Protein AF-A0A0R2B8D6-F1 (afdb_monomer_lite)

Organism: NCBI:txid1423733

Secondary structure (DSSP, 8-state):
-HHHHHHHHHHHHHHTTTTSHHHHHHHHHHHHHHHHHHHHHHHHHHHHHGGGT--SS--TTHHIIIIIIHHHHHHHHHHHHTS---HHHHHHHHHHHHHHIIIIIIHHHHHH--TTSSSSSS--GGGGGG--

pLDDT: mean 90.3, std 6.6, range [59.94, 98.06]

Radius of gyration: 16.99 Å; chains: 1; bounding box: 43×22×46 Å

Foldseek 3Di:
DQLVVQVVVVVVVLVVVVVQLLSLLLLLVVLVVLQVVLQVQLVVVCVVQVVLPDDGSDDPSNCCSCVPSVVSSVVSVVVNVVDPDDPVSVVSSVVVNVVSCVRSPVVCLVVAADPVDPDSHDDPVVCPSRVD

Sequence (132 aa):
MLTVCIAEIVYLGCLFFAQNTWIVMALCGFCLLEVGMHTFFGVTMYRRFKDRGKKTIYNPGFASAYLGFGVIAIMMIQNVIASGVTGYDWVKTIIMLILMGLIEILLPERLFRNHNTSYGYASAKYFTKFLK

Structure (mmCIF, N/CA/C/O backbone):
data_AF-A0A0R2B8D6-F1
#
_entry.id   AF-A0A0R2B8D6-F1
#
loop_
_atom_site.group_PDB
_atom_site.id
_atom_site.type_symbol
_atom_site.label_atom_id
_atom_site.label_alt_id
_atom_site.label_comp_id
_atom_site.label_asym_id
_atom_site.label_entity_id
_atom_site.label_seq_id
_atom_site.pdbx_PDB_ins_code
_atom_site.Cartn_x
_atom_site.Cartn_y
_atom_site.Cartn_z
_atom_site.occupancy
_atom_site.B_iso_or_equiv
_atom_site.auth_seq_id
_atom_site.auth_comp_id
_atom_site.auth_asym_id
_atom_site.auth_atom_id
_atom_site.pdbx_PDB_model_num
ATOM 1 N N . MET A 1 1 ? -12.635 -3.477 2.458 1.00 59.94 1 MET A N 1
ATOM 2 C CA . MET A 1 1 ? -13.141 -4.568 1.599 1.00 59.94 1 MET A CA 1
ATOM 3 C C . MET A 1 1 ? -13.427 -4.041 0.213 1.00 59.94 1 MET A C 1
ATOM 5 O O . MET A 1 1 ? -12.711 -4.462 -0.666 1.00 59.94 1 MET A O 1
ATOM 9 N N . LEU A 1 2 ? -14.338 -3.078 0.012 1.00 73.88 2 LEU A N 1
ATOM 10 C CA . LEU A 1 2 ? -14.596 -2.541 -1.334 1.00 73.88 2 LEU A CA 1
ATOM 11 C C . LEU A 1 2 ? -13.336 -2.004 -2.043 1.00 73.88 2 LEU A C 1
ATOM 13 O O . LEU A 1 2 ? -13.047 -2.427 -3.152 1.00 73.88 2 LEU A O 1
ATOM 17 N N . THR A 1 3 ? -12.557 -1.145 -1.381 1.00 75.44 3 THR A N 1
ATOM 18 C CA . THR A 1 3 ? -11.295 -0.610 -1.930 1.00 75.44 3 THR A CA 1
ATOM 19 C C . THR A 1 3 ? -10.271 -1.705 -2.244 1.00 75.44 3 THR A C 1
ATOM 21 O O . THR A 1 3 ? -9.605 -1.644 -3.266 1.00 75.44 3 THR A O 1
ATOM 24 N N . VAL A 1 4 ? -10.210 -2.755 -1.417 1.00 71.81 4 VAL A N 1
ATOM 25 C CA . VAL A 1 4 ? -9.323 -3.913 -1.628 1.00 71.81 4 VAL A CA 1
ATOM 26 C C . VAL A 1 4 ? -9.743 -4.709 -2.866 1.00 71.81 4 VAL A C 1
ATOM 28 O O . VAL A 1 4 ? -8.894 -5.045 -3.677 1.00 71.81 4 VAL A O 1
ATOM 31 N N . CYS A 1 5 ? -11.042 -4.948 -3.067 1.00 77.06 5 CYS A N 1
ATOM 32 C CA . CYS A 1 5 ? -11.530 -5.635 -4.266 1.00 77.06 5 CYS A CA 1
ATOM 33 C C . CYS A 1 5 ? -11.248 -4.833 -5.548 1.00 77.06 5 CYS A C 1
ATOM 35 O O . CYS A 1 5 ? -10.968 -5.415 -6.589 1.00 77.06 5 CYS A O 1
ATOM 37 N N . ILE A 1 6 ? -11.315 -3.499 -5.484 1.00 80.94 6 ILE A N 1
ATOM 38 C CA . ILE A 1 6 ? -10.973 -2.635 -6.624 1.00 80.94 6 ILE A CA 1
ATOM 39 C C . ILE A 1 6 ? -9.471 -2.717 -6.917 1.00 80.94 6 ILE A C 1
ATOM 41 O O . ILE A 1 6 ? -9.098 -2.908 -8.073 1.00 80.94 6 ILE A O 1
ATOM 45 N N . ALA A 1 7 ? -8.630 -2.655 -5.881 1.00 79.25 7 ALA A N 1
ATOM 46 C CA . ALA A 1 7 ? -7.189 -2.843 -6.014 1.00 79.25 7 ALA A CA 1
ATOM 47 C C . ALA A 1 7 ? -6.852 -4.203 -6.652 1.00 79.25 7 ALA A C 1
ATOM 49 O O . ALA A 1 7 ? -6.077 -4.262 -7.600 1.00 79.25 7 ALA A O 1
ATOM 50 N N . GLU A 1 8 ? -7.495 -5.297 -6.230 1.00 80.38 8 GLU A N 1
ATOM 51 C CA . GLU A 1 8 ? -7.282 -6.631 -6.816 1.00 80.38 8 GLU A CA 1
ATOM 52 C C . GLU A 1 8 ? -7.540 -6.665 -8.333 1.00 80.38 8 GLU A C 1
ATOM 54 O O . GLU A 1 8 ? -6.744 -7.237 -9.079 1.00 80.38 8 GLU A O 1
ATOM 59 N N . ILE A 1 9 ? -8.602 -6.009 -8.816 1.00 85.12 9 ILE A N 1
ATOM 60 C CA . ILE A 1 9 ? -8.910 -5.921 -10.255 1.00 85.12 9 ILE A CA 1
ATOM 61 C C . ILE A 1 9 ? -7.816 -5.149 -11.002 1.00 85.12 9 ILE A C 1
ATOM 63 O O . ILE A 1 9 ? -7.364 -5.594 -12.059 1.00 85.12 9 ILE A O 1
ATOM 67 N N . VAL A 1 10 ? -7.371 -4.011 -10.458 1.00 85.38 10 VAL A N 1
ATOM 68 C CA . VAL A 1 10 ? -6.288 -3.216 -11.061 1.00 85.38 10 VAL A CA 1
ATOM 69 C C . VAL A 1 10 ? -5.005 -4.041 -11.134 1.00 85.38 10 VAL A C 1
ATOM 71 O O . VAL A 1 10 ? -4.359 -4.091 -12.181 1.00 85.38 10 VAL A O 1
ATOM 74 N N . TYR A 1 11 ? -4.671 -4.751 -10.059 1.00 84.00 11 TYR A N 1
ATOM 75 C CA . TYR A 1 11 ? -3.489 -5.601 -9.973 1.00 84.00 11 TYR A CA 1
ATOM 76 C C . TYR A 1 11 ? -3.523 -6.744 -10.991 1.00 84.00 11 TYR A C 1
ATOM 78 O O . TYR A 1 11 ? -2.541 -6.949 -11.704 1.00 84.00 11 TYR A O 1
ATOM 86 N N . LEU A 1 12 ? -4.658 -7.439 -11.122 1.00 86.31 12 LEU A N 1
ATOM 87 C CA . LEU A 1 12 ? -4.850 -8.473 -12.144 1.00 86.31 12 LEU A CA 1
ATOM 88 C C . LEU A 1 12 ? -4.686 -7.908 -13.559 1.00 86.31 12 LEU A C 1
ATOM 90 O O . LEU A 1 12 ? -4.044 -8.537 -14.397 1.00 86.31 12 LEU A O 1
ATOM 94 N N . GLY A 1 13 ? -5.205 -6.706 -13.821 1.00 87.00 13 GLY A N 1
ATOM 95 C CA . GLY A 1 13 ? -5.007 -6.015 -15.095 1.00 87.00 13 GLY A CA 1
ATOM 96 C C . GLY A 1 13 ? -3.533 -5.715 -15.378 1.00 87.00 13 GLY A C 1
ATOM 97 O O . GLY A 1 13 ? -3.054 -5.927 -16.491 1.00 87.00 13 GLY A O 1
ATOM 98 N N . CYS A 1 14 ? -2.784 -5.285 -14.363 1.00 87.56 14 CYS A N 1
ATOM 99 C CA . CYS A 1 14 ? -1.368 -4.956 -14.505 1.00 87.56 14 CYS A CA 1
ATOM 100 C C . CYS A 1 14 ? -0.485 -6.177 -14.817 1.00 87.56 14 CYS A C 1
ATOM 102 O O . CYS A 1 14 ? 0.563 -6.007 -15.441 1.00 87.56 14 CYS A O 1
ATOM 104 N N . LEU A 1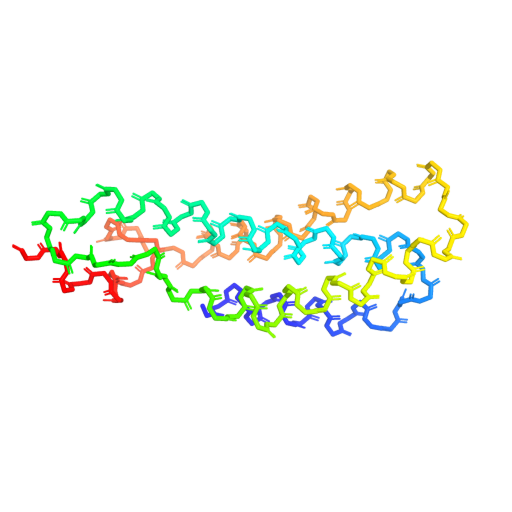 15 ? -0.905 -7.400 -14.459 1.00 85.88 15 LEU A N 1
ATOM 105 C CA . LEU A 1 15 ? -0.170 -8.630 -14.797 1.00 85.88 15 LEU A CA 1
ATOM 106 C C . LEU A 1 15 ? 0.016 -8.808 -16.311 1.00 85.88 15 LEU A C 1
ATOM 108 O O . LEU A 1 15 ? 1.072 -9.262 -16.743 1.00 85.88 15 LEU A O 1
ATOM 112 N N . PHE A 1 16 ? -0.959 -8.390 -17.124 1.00 91.06 16 PHE A N 1
ATOM 113 C CA . PHE A 1 16 ? -0.877 -8.461 -18.591 1.00 91.06 16 PHE A CA 1
ATOM 114 C C . PHE A 1 16 ? 0.142 -7.487 -19.199 1.00 91.06 16 PHE A C 1
ATOM 116 O O . PHE A 1 16 ? 0.467 -7.575 -20.384 1.00 91.06 16 PHE A O 1
ATOM 123 N N . PHE A 1 17 ? 0.643 -6.551 -18.393 1.00 91.19 17 PHE A N 1
ATOM 124 C CA . PHE A 1 17 ? 1.576 -5.519 -18.819 1.00 91.19 17 PHE A CA 1
ATOM 125 C C . PHE A 1 17 ? 2.867 -5.502 -17.988 1.00 91.19 17 PHE A C 1
ATOM 127 O O . PHE A 1 17 ? 3.644 -4.551 -18.098 1.00 91.19 17 PHE A O 1
ATOM 134 N N . ALA A 1 18 ? 3.127 -6.554 -17.203 1.00 86.94 18 ALA A N 1
ATOM 135 C CA . ALA A 1 18 ? 4.266 -6.665 -16.288 1.00 86.94 18 ALA A CA 1
ATOM 136 C C . ALA A 1 18 ? 5.647 -6.621 -16.976 1.00 86.94 18 ALA A C 1
ATOM 138 O O . ALA A 1 18 ? 6.653 -6.382 -16.318 1.00 86.94 18 ALA A O 1
ATOM 139 N N . GLN A 1 19 ? 5.711 -6.784 -18.300 1.00 88.69 19 GLN A N 1
ATOM 140 C CA . GLN A 1 19 ? 6.912 -6.541 -19.107 1.00 88.69 19 GLN A CA 1
ATOM 141 C C . GLN A 1 19 ? 7.355 -5.068 -19.116 1.00 88.69 19 GLN A C 1
ATOM 143 O O . GLN A 1 19 ? 8.486 -4.762 -19.482 1.00 88.69 19 GLN A O 1
ATOM 148 N N . ASN A 1 20 ? 6.467 -4.142 -18.746 1.00 92.88 20 ASN A N 1
ATOM 149 C CA . ASN A 1 20 ? 6.787 -2.726 -18.650 1.00 92.88 20 ASN A CA 1
ATOM 150 C C . ASN A 1 20 ? 7.353 -2.403 -17.264 1.00 92.88 20 ASN A C 1
ATOM 152 O O . ASN A 1 20 ? 6.621 -2.427 -16.272 1.00 92.88 20 ASN A O 1
ATOM 156 N N . THR A 1 21 ? 8.624 -2.005 -17.206 1.00 94.12 21 THR A N 1
ATOM 157 C CA . THR A 1 21 ? 9.331 -1.680 -15.957 1.00 94.12 21 THR A CA 1
ATOM 158 C C . THR A 1 21 ? 8.564 -0.691 -15.074 1.00 94.12 21 THR A C 1
ATOM 160 O O . THR A 1 21 ? 8.377 -0.946 -13.887 1.00 94.12 21 THR A O 1
ATOM 163 N N . TRP A 1 22 ? 8.034 0.394 -15.646 1.00 95.31 22 TRP A N 1
ATOM 164 C CA . TRP A 1 22 ? 7.269 1.404 -14.903 1.00 95.31 22 TRP A CA 1
ATOM 165 C C . TRP A 1 22 ? 5.971 0.879 -14.257 1.00 95.31 22 TRP A C 1
ATOM 167 O O . TRP A 1 22 ? 5.547 1.412 -13.234 1.00 95.31 22 TRP A O 1
ATOM 177 N N . ILE A 1 23 ? 5.348 -0.175 -14.804 1.00 94.75 23 ILE A N 1
ATOM 178 C CA . ILE A 1 23 ? 4.158 -0.806 -14.201 1.00 94.75 23 ILE A CA 1
ATOM 179 C C . ILE A 1 23 ? 4.562 -1.603 -12.967 1.00 94.75 23 ILE A C 1
ATOM 181 O O . ILE A 1 23 ? 3.945 -1.467 -11.912 1.00 94.75 23 ILE A O 1
ATOM 185 N N . VAL A 1 24 ? 5.632 -2.395 -13.076 1.00 94.56 24 VAL A N 1
ATOM 186 C CA . VAL A 1 24 ? 6.179 -3.156 -11.944 1.00 94.56 24 VAL A CA 1
ATOM 187 C C . VAL A 1 24 ? 6.649 -2.206 -10.842 1.00 94.56 24 VAL A C 1
ATOM 189 O O . VAL A 1 24 ? 6.377 -2.443 -9.668 1.00 94.56 24 VAL A O 1
ATOM 192 N N . MET A 1 25 ? 7.285 -1.090 -11.208 1.00 96.25 25 MET A N 1
ATOM 193 C CA . MET A 1 25 ? 7.671 -0.038 -10.267 1.00 96.25 25 MET A CA 1
ATOM 194 C C . MET A 1 25 ? 6.461 0.594 -9.567 1.00 96.25 25 MET A C 1
ATOM 196 O O . MET A 1 25 ? 6.500 0.774 -8.350 1.00 96.25 25 MET A O 1
ATOM 200 N N . ALA A 1 26 ? 5.382 0.904 -10.292 1.00 95.81 26 ALA A N 1
ATOM 201 C CA . ALA A 1 26 ? 4.170 1.477 -9.705 1.00 95.81 26 ALA A CA 1
ATOM 202 C C . ALA A 1 26 ? 3.469 0.501 -8.756 1.00 95.81 26 ALA A C 1
ATOM 204 O O . ALA A 1 26 ? 3.164 0.872 -7.624 1.00 95.81 26 ALA A O 1
ATOM 205 N N . LEU A 1 27 ? 3.296 -0.758 -9.165 1.00 94.19 27 LEU A N 1
ATOM 206 C CA . LEU A 1 27 ? 2.756 -1.809 -8.300 1.00 94.19 27 LEU A CA 1
ATOM 207 C C . LEU A 1 27 ? 3.613 -1.991 -7.047 1.00 94.19 27 LEU A C 1
ATOM 209 O O . LEU A 1 27 ? 3.087 -2.063 -5.938 1.00 94.19 27 LEU A O 1
ATOM 213 N N . CYS A 1 28 ? 4.938 -2.028 -7.206 1.00 95.31 28 CYS A N 1
ATOM 214 C CA . CYS A 1 28 ? 5.872 -2.109 -6.090 1.00 95.31 28 CYS A CA 1
ATOM 215 C C . CYS A 1 28 ? 5.703 -0.922 -5.136 1.00 95.31 28 CYS A C 1
ATOM 217 O O . CYS A 1 28 ? 5.603 -1.112 -3.924 1.00 95.31 28 CYS A O 1
ATOM 219 N N . GLY A 1 29 ? 5.632 0.295 -5.678 1.00 95.62 29 GLY A N 1
ATOM 220 C CA . GLY A 1 29 ? 5.400 1.512 -4.909 1.00 95.62 29 GLY A CA 1
ATOM 221 C C . GLY A 1 29 ? 4.084 1.467 -4.135 1.00 95.62 29 GLY A C 1
ATOM 222 O O . GLY A 1 29 ? 4.077 1.750 -2.940 1.00 95.62 29 GLY A O 1
ATOM 223 N N . PHE A 1 30 ? 2.989 1.046 -4.772 1.00 94.25 30 PHE A N 1
ATOM 224 C CA . PHE A 1 30 ? 1.686 0.935 -4.120 1.00 94.25 30 PHE A CA 1
ATOM 225 C C . PHE A 1 30 ? 1.706 -0.113 -3.004 1.00 94.25 30 PHE A C 1
ATOM 227 O O . PHE A 1 30 ? 1.258 0.164 -1.894 1.00 94.25 30 PHE A O 1
ATOM 234 N N . CYS A 1 31 ? 2.315 -1.280 -3.239 1.00 93.75 31 CYS A N 1
ATOM 235 C CA . CYS A 1 31 ? 2.475 -2.299 -2.203 1.00 93.75 31 CYS A CA 1
ATOM 236 C C . CYS A 1 31 ? 3.239 -1.772 -0.974 1.00 93.75 31 CYS A C 1
ATOM 238 O O . CYS A 1 31 ? 2.871 -2.059 0.167 1.00 93.75 31 CYS A O 1
ATOM 240 N N . LEU A 1 32 ? 4.306 -0.997 -1.192 1.00 96.12 32 LEU A N 1
ATOM 241 C CA . LEU A 1 32 ? 5.067 -0.375 -0.106 1.00 96.12 32 LEU A CA 1
ATOM 242 C C . LEU A 1 32 ? 4.246 0.700 0.620 1.00 96.12 32 LEU A C 1
ATOM 244 O O . LEU A 1 32 ? 4.313 0.793 1.849 1.00 96.12 32 LEU A O 1
ATOM 248 N N . LEU A 1 33 ? 3.447 1.480 -0.114 1.00 94.88 33 LEU A N 1
ATOM 249 C CA . LEU A 1 33 ? 2.522 2.455 0.464 1.00 94.88 33 LEU A CA 1
ATOM 250 C C . LEU A 1 33 ? 1.450 1.777 1.322 1.00 94.88 33 LEU A C 1
ATOM 252 O O . LEU A 1 33 ? 1.190 2.261 2.418 1.00 94.88 33 LEU A O 1
ATOM 256 N N . GLU A 1 34 ? 0.892 0.643 0.903 1.00 92.75 34 GLU A N 1
ATOM 257 C CA . GLU A 1 34 ? -0.060 -0.142 1.702 1.00 92.75 34 GLU A CA 1
ATOM 258 C C . GLU A 1 34 ? 0.551 -0.564 3.046 1.00 92.75 34 GLU A C 1
ATOM 260 O O . GLU A 1 34 ? -0.033 -0.321 4.107 1.00 92.75 34 GLU A O 1
ATOM 265 N N . VAL A 1 35 ? 1.772 -1.113 3.033 1.00 95.75 35 VAL A N 1
ATOM 266 C CA . VAL A 1 35 ? 2.512 -1.448 4.263 1.00 95.75 35 VAL A CA 1
ATOM 267 C C . VAL A 1 35 ? 2.724 -0.205 5.128 1.00 95.75 35 VAL A C 1
ATOM 269 O O . VAL A 1 35 ? 2.408 -0.216 6.323 1.00 95.75 35 VAL A O 1
ATOM 272 N N . GLY A 1 36 ? 3.217 0.888 4.541 1.00 96.56 36 GLY A N 1
ATOM 273 C CA . GLY A 1 36 ? 3.488 2.136 5.252 1.00 96.56 36 GLY A CA 1
ATOM 274 C C . GLY A 1 36 ? 2.235 2.745 5.885 1.00 96.56 36 GLY A C 1
ATOM 275 O O . GLY A 1 36 ? 2.218 3.035 7.084 1.00 96.56 36 GLY A O 1
ATOM 276 N N . MET A 1 37 ? 1.155 2.879 5.116 1.00 94.00 37 MET A N 1
ATOM 277 C CA . MET A 1 37 ? -0.103 3.484 5.553 1.00 94.00 37 MET A CA 1
ATOM 278 C C . MET A 1 37 ? -0.809 2.631 6.603 1.00 94.00 37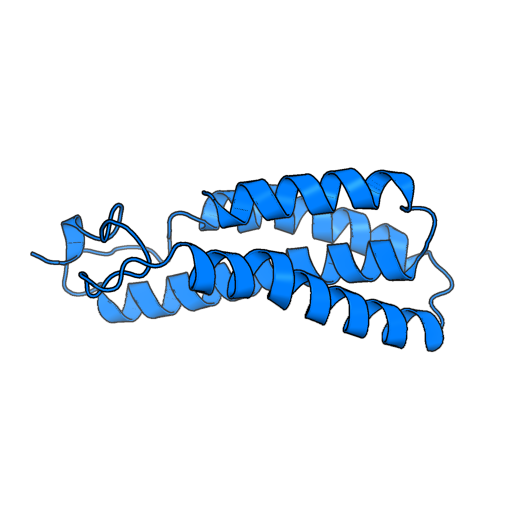 MET A C 1
ATOM 280 O O . MET A 1 37 ? -1.256 3.161 7.625 1.00 94.00 37 MET A O 1
ATOM 284 N N . HIS A 1 38 ? -0.849 1.306 6.436 1.00 94.19 38 HIS A N 1
ATOM 285 C CA . HIS A 1 38 ? -1.418 0.429 7.458 1.00 94.19 38 HIS A CA 1
ATOM 286 C C . HIS A 1 38 ? -0.591 0.418 8.745 1.00 94.19 38 HIS A C 1
ATOM 288 O O . HIS A 1 38 ? -1.164 0.310 9.834 1.00 94.19 38 HIS A O 1
ATOM 294 N N . THR A 1 39 ? 0.722 0.620 8.661 1.00 96.88 39 THR A N 1
ATOM 295 C CA . THR A 1 39 ? 1.569 0.825 9.843 1.00 96.88 39 THR A CA 1
ATOM 296 C C . THR A 1 39 ? 1.250 2.147 10.528 1.00 96.88 39 THR A C 1
ATOM 298 O O . THR A 1 39 ? 0.965 2.169 11.728 1.00 96.88 39 THR A O 1
ATOM 301 N N . PHE A 1 40 ? 1.222 3.242 9.766 1.00 96.44 40 PHE A N 1
ATOM 302 C CA . PHE A 1 40 ? 0.915 4.581 10.263 1.00 96.44 40 PHE A CA 1
ATOM 303 C C . PHE A 1 40 ? -0.453 4.640 10.954 1.00 96.44 40 PHE A C 1
ATOM 305 O O . PHE A 1 40 ? -0.561 5.101 12.097 1.00 96.44 40 PHE A O 1
ATOM 312 N N . PHE A 1 41 ? -1.502 4.113 10.316 1.00 93.75 41 PHE A N 1
ATOM 313 C CA . PHE A 1 41 ? -2.831 4.040 10.919 1.00 93.75 41 PHE A CA 1
ATOM 314 C C . PHE A 1 41 ? -2.854 3.112 12.132 1.00 93.75 41 PHE A C 1
ATOM 316 O O . PHE A 1 41 ? -3.509 3.421 13.128 1.00 93.75 41 PHE A O 1
ATOM 323 N N . GLY A 1 42 ? -2.109 2.007 12.097 1.00 95.88 42 GLY A N 1
ATOM 324 C CA . GLY A 1 42 ? -1.958 1.106 13.233 1.00 95.88 42 GLY A CA 1
ATOM 325 C C . GLY A 1 42 ? -1.395 1.801 14.472 1.00 95.88 42 GLY A C 1
ATOM 326 O O . GLY A 1 42 ? -1.991 1.726 15.551 1.00 95.88 42 GLY A O 1
ATOM 327 N N . VAL A 1 43 ? -0.294 2.537 14.304 1.00 97.62 43 VAL A N 1
ATOM 328 C CA . VAL A 1 43 ? 0.348 3.337 15.359 1.00 97.62 43 VAL A CA 1
ATOM 329 C C . VAL A 1 43 ? -0.578 4.451 15.843 1.00 97.62 43 VAL A C 1
ATOM 331 O O . VAL A 1 43 ? -0.773 4.610 17.049 1.00 97.62 43 VAL A O 1
ATOM 334 N N . THR A 1 44 ? -1.195 5.193 14.924 1.00 96.31 44 THR A N 1
ATOM 335 C CA . THR A 1 44 ? -2.108 6.295 15.263 1.00 96.31 44 THR A CA 1
ATOM 336 C C . THR A 1 44 ? -3.302 5.794 16.076 1.00 96.31 44 THR A C 1
ATOM 338 O O . THR A 1 44 ? -3.641 6.363 17.114 1.00 96.31 44 THR A O 1
ATOM 341 N N . MET A 1 45 ? -3.911 4.678 15.667 1.00 94.31 45 MET A N 1
ATOM 342 C CA . MET A 1 45 ? -5.030 4.085 16.398 1.00 94.31 45 MET A CA 1
ATOM 343 C C . MET A 1 45 ? -4.595 3.449 17.717 1.00 94.31 45 MET A C 1
ATOM 345 O O . MET A 1 45 ? -5.357 3.486 18.678 1.00 94.31 45 MET A O 1
ATOM 349 N N . TYR A 1 46 ? -3.387 2.884 17.798 1.00 96.44 46 TYR A N 1
ATOM 350 C CA . TYR A 1 46 ? -2.820 2.424 19.067 1.00 96.44 46 TYR A CA 1
ATOM 351 C C . TYR A 1 46 ? -2.697 3.576 20.063 1.00 96.44 46 TYR A C 1
ATOM 353 O O . TYR A 1 46 ? -3.252 3.489 21.152 1.00 96.44 46 TYR A O 1
ATOM 361 N N . ARG A 1 47 ? -2.084 4.695 19.662 1.00 96.69 47 ARG A N 1
ATOM 362 C CA . ARG A 1 47 ? -1.968 5.888 20.516 1.00 96.69 47 ARG A CA 1
ATOM 363 C C . ARG A 1 47 ? -3.330 6.419 20.968 1.00 96.69 47 ARG A C 1
ATOM 365 O O . ARG A 1 47 ? -3.449 6.853 22.105 1.00 96.69 47 ARG A O 1
ATOM 372 N N . ARG A 1 48 ? -4.351 6.347 20.107 1.00 94.75 48 ARG A N 1
ATOM 373 C CA . ARG A 1 48 ? -5.715 6.804 20.417 1.00 94.75 48 ARG A CA 1
ATOM 374 C C . ARG A 1 48 ? -6.473 5.895 21.391 1.00 94.75 48 ARG A C 1
ATOM 376 O O . ARG A 1 48 ? -7.249 6.398 22.195 1.00 94.75 48 ARG A O 1
ATOM 383 N N . PHE A 1 49 ? -6.304 4.577 21.290 1.00 95.94 49 PHE A N 1
ATOM 384 C CA . PHE A 1 49 ? -7.136 3.602 22.012 1.00 95.94 49 PHE A CA 1
ATOM 385 C C . PHE A 1 49 ? -6.371 2.757 23.040 1.00 95.94 49 PHE A C 1
ATOM 387 O O . PHE A 1 49 ? -6.960 1.836 23.610 1.00 95.94 49 PHE A O 1
ATOM 394 N N . LYS A 1 50 ? -5.083 3.034 23.290 1.00 95.94 50 LYS A N 1
ATOM 395 C CA . LYS A 1 50 ? -4.264 2.283 24.260 1.00 95.94 50 LYS A CA 1
ATOM 396 C C . LYS A 1 50 ? -4.911 2.225 25.647 1.00 95.94 50 LYS A C 1
ATOM 398 O O . LYS A 1 50 ? -5.038 1.145 26.214 1.00 95.94 50 LYS A O 1
ATOM 403 N N . ASP A 1 51 ? -5.455 3.348 26.110 1.00 96.19 51 ASP A N 1
ATOM 404 C CA . ASP A 1 51 ? -6.078 3.474 27.434 1.00 96.19 51 ASP A CA 1
ATOM 405 C C . ASP A 1 51 ? -7.505 2.892 27.462 1.00 96.19 51 ASP A C 1
ATOM 407 O O . ASP A 1 51 ? -8.133 2.805 28.510 1.00 96.19 51 ASP A O 1
ATOM 411 N N . ARG A 1 52 ? -8.012 2.443 26.305 1.00 95.31 52 ARG A N 1
ATOM 412 C CA . ARG A 1 52 ? -9.311 1.771 26.130 1.00 95.31 52 ARG A CA 1
ATOM 413 C C . ARG A 1 52 ? -9.151 0.291 25.773 1.00 95.31 52 ARG A C 1
ATOM 415 O O . ARG A 1 52 ? -10.010 -0.306 25.131 1.00 95.31 52 ARG A O 1
ATOM 422 N N . GLY A 1 53 ? -8.011 -0.303 26.132 1.00 94.69 53 GLY A N 1
ATOM 423 C CA . GLY A 1 53 ? -7.752 -1.737 25.985 1.00 94.69 53 GLY A CA 1
ATOM 424 C C . GLY A 1 53 ? -7.129 -2.170 24.652 1.00 94.69 53 GLY A C 1
ATOM 425 O O . GLY A 1 53 ? -6.981 -3.373 24.414 1.00 94.69 53 GLY A O 1
ATOM 426 N N . LYS A 1 54 ? -6.727 -1.246 23.766 1.00 95.56 54 LYS A N 1
ATOM 427 C CA . LYS A 1 54 ? -5.974 -1.608 22.553 1.00 95.56 54 LYS A CA 1
ATOM 428 C C . LYS A 1 54 ? -4.518 -1.926 22.903 1.00 95.56 54 LYS A C 1
ATOM 430 O O . LYS A 1 54 ? -3.750 -1.039 23.246 1.00 95.56 54 LYS A O 1
ATOM 435 N N . LYS A 1 55 ? -4.122 -3.192 22.742 1.00 95.31 55 LYS A N 1
ATOM 436 C CA . LYS A 1 55 ? -2.784 -3.684 23.131 1.00 95.31 55 LYS A CA 1
ATOM 437 C C . LYS A 1 55 ? -1.727 -3.657 22.024 1.00 95.31 55 LYS A C 1
ATOM 439 O O . LYS A 1 55 ? -0.545 -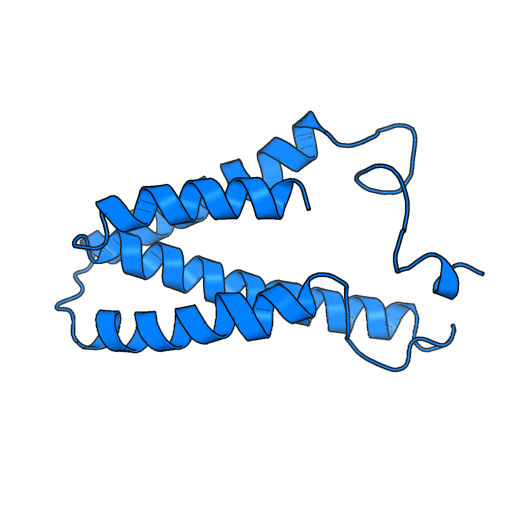3.755 22.314 1.00 95.31 55 LYS A O 1
ATOM 444 N N . THR A 1 56 ? -2.133 -3.566 20.758 1.00 95.75 56 THR A N 1
ATOM 445 C CA . THR A 1 56 ? -1.221 -3.676 19.605 1.00 95.75 56 THR A CA 1
ATOM 446 C C . THR A 1 56 ? -1.548 -2.649 18.526 1.00 95.75 56 THR A C 1
ATOM 448 O O . THR A 1 56 ? -2.656 -2.099 18.489 1.00 95.75 56 THR A O 1
ATOM 451 N N . ILE A 1 57 ? -0.620 -2.446 17.587 1.00 95.81 57 ILE A N 1
ATOM 452 C CA . ILE A 1 57 ? -0.825 -1.610 16.392 1.00 95.81 57 ILE A CA 1
ATOM 453 C C . ILE A 1 57 ? -1.745 -2.254 15.344 1.00 95.81 57 ILE A C 1
ATOM 455 O O . ILE A 1 57 ? -2.098 -1.607 14.364 1.00 95.81 57 ILE A O 1
ATOM 459 N N . TYR A 1 58 ? -2.198 -3.494 15.558 1.00 93.88 58 TYR A N 1
ATOM 460 C CA . TYR A 1 58 ? -3.026 -4.213 14.592 1.00 93.88 58 TYR A CA 1
ATOM 461 C C . TYR A 1 58 ? -4.282 -3.421 14.199 1.00 93.88 58 TYR A C 1
ATOM 463 O O . TYR A 1 58 ? -5.025 -2.915 15.052 1.00 93.88 58 TYR A O 1
ATOM 471 N N . ASN A 1 59 ? -4.536 -3.364 12.898 1.00 90.50 59 ASN A N 1
ATOM 472 C CA . ASN A 1 59 ? -5.782 -2.907 12.298 1.00 90.50 59 ASN A CA 1
ATOM 473 C C . ASN A 1 59 ? -6.222 -3.915 11.219 1.00 90.50 59 ASN A C 1
ATOM 475 O O . ASN A 1 59 ? -5.408 -4.738 10.803 1.00 90.50 59 ASN A O 1
ATOM 479 N N . PRO A 1 60 ? -7.485 -3.877 10.760 1.00 87.75 60 PRO A N 1
ATOM 480 C CA . PRO A 1 60 ? -8.006 -4.903 9.858 1.00 87.75 60 PRO A CA 1
ATOM 481 C C . PRO A 1 60 ? -7.230 -5.097 8.547 1.00 87.75 60 PRO A C 1
ATOM 483 O O . PRO A 1 60 ? -7.240 -6.203 8.024 1.00 87.75 60 PRO A O 1
ATOM 486 N N . GLY A 1 61 ? -6.548 -4.069 8.028 1.00 88.12 61 GLY A N 1
ATOM 487 C CA . GLY A 1 61 ? -5.745 -4.188 6.802 1.00 88.12 61 GLY A CA 1
ATOM 488 C C . GLY A 1 61 ? -4.292 -4.612 7.030 1.00 88.12 61 GLY A C 1
ATOM 489 O O . GLY A 1 61 ? -3.545 -4.793 6.080 1.00 88.12 61 GLY A O 1
ATOM 490 N N . PHE A 1 62 ? -3.869 -4.811 8.282 1.00 91.25 62 PHE A N 1
ATOM 491 C CA . PHE A 1 62 ? -2.472 -5.117 8.599 1.00 91.25 62 PHE A CA 1
ATOM 492 C C . PHE A 1 62 ? -2.022 -6.471 8.025 1.00 91.25 62 PHE A C 1
ATOM 494 O O . PHE A 1 62 ? -0.895 -6.600 7.560 1.00 91.25 62 PHE A O 1
ATOM 501 N N . ALA A 1 63 ? -2.905 -7.476 8.036 1.00 90.44 63 ALA A N 1
ATOM 502 C CA . ALA A 1 63 ? -2.586 -8.806 7.518 1.00 90.44 63 ALA A CA 1
ATOM 503 C C . ALA A 1 63 ? -2.381 -8.791 5.997 1.00 90.44 63 ALA A C 1
ATOM 505 O O . ALA A 1 63 ? -1.361 -9.281 5.524 1.00 90.44 63 ALA A O 1
ATOM 506 N N . SER A 1 64 ? -3.302 -8.182 5.242 1.00 89.44 64 SER A N 1
ATOM 507 C CA . SER A 1 64 ? -3.170 -8.045 3.786 1.00 89.44 64 SER A CA 1
ATOM 508 C C . SER A 1 64 ? -1.965 -7.189 3.404 1.00 89.44 64 SER A C 1
ATOM 510 O O . SER A 1 64 ? -1.235 -7.552 2.486 1.00 89.44 64 SER A O 1
ATOM 512 N N . ALA A 1 65 ? -1.708 -6.104 4.142 1.00 92.56 65 ALA A N 1
ATOM 513 C CA . ALA A 1 65 ? -0.557 -5.238 3.914 1.00 92.56 65 ALA A CA 1
ATOM 514 C C . ALA A 1 65 ? 0.768 -6.002 4.046 1.00 92.56 65 ALA A C 1
ATOM 516 O O . ALA A 1 65 ? 1.574 -5.988 3.126 1.00 92.56 65 ALA A O 1
ATOM 517 N N . TYR A 1 66 ? 0.995 -6.717 5.150 1.00 94.19 66 TYR A N 1
ATOM 518 C CA . TYR A 1 66 ? 2.292 -7.358 5.392 1.00 94.19 66 TYR A CA 1
ATOM 519 C C . TYR A 1 66 ? 2.452 -8.726 4.726 1.00 94.19 66 TYR A C 1
ATOM 521 O O . TYR A 1 66 ? 3.520 -9.012 4.193 1.00 94.19 66 TYR A O 1
ATOM 529 N N . LEU A 1 67 ? 1.418 -9.572 4.757 1.00 91.81 67 LEU A N 1
ATOM 530 C CA . LEU A 1 67 ? 1.495 -10.943 4.237 1.00 91.81 67 LEU A CA 1
ATOM 531 C C . LEU A 1 67 ? 1.159 -11.032 2.744 1.00 91.81 67 LEU A C 1
ATOM 533 O O . LEU A 1 67 ? 1.558 -11.992 2.095 1.00 91.81 67 LEU A O 1
ATOM 537 N N . GLY A 1 68 ? 0.435 -10.047 2.207 1.00 88.88 68 GLY A N 1
ATOM 538 C CA . GLY A 1 68 ? 0.163 -9.915 0.778 1.00 88.88 68 GLY A CA 1
ATOM 539 C C . GLY A 1 68 ? 1.112 -8.909 0.135 1.00 88.88 68 GLY A C 1
ATOM 540 O O . GLY A 1 68 ? 2.140 -9.281 -0.428 1.00 88.88 68 GLY A O 1
ATOM 541 N N . PHE A 1 69 ? 0.784 -7.620 0.251 1.00 91.31 69 PHE A N 1
ATOM 542 C CA . PHE A 1 69 ? 1.481 -6.543 -0.460 1.00 91.31 69 PHE A CA 1
ATOM 543 C C . PHE A 1 69 ? 2.983 -6.485 -0.147 1.00 91.31 69 PHE A C 1
ATOM 545 O O . PHE A 1 69 ? 3.790 -6.366 -1.065 1.00 91.31 69 PHE A O 1
ATOM 552 N N . GLY A 1 70 ? 3.381 -6.633 1.118 1.00 93.50 70 GLY A N 1
ATOM 553 C CA . GLY A 1 70 ? 4.782 -6.597 1.538 1.00 93.50 70 GLY A CA 1
ATOM 554 C C . GLY A 1 70 ? 5.630 -7.709 0.917 1.00 93.50 70 GLY A C 1
ATOM 555 O O . GLY A 1 70 ? 6.729 -7.442 0.434 1.00 93.50 70 GLY A O 1
ATOM 556 N N . VAL A 1 71 ? 5.108 -8.938 0.861 1.00 93.25 71 VAL A N 1
ATOM 557 C CA . VAL A 1 71 ? 5.803 -10.074 0.232 1.00 93.25 71 VAL A CA 1
ATOM 558 C C . VAL A 1 71 ? 5.977 -9.830 -1.267 1.00 93.25 71 VAL A C 1
ATOM 560 O O . VAL A 1 71 ? 7.081 -9.972 -1.793 1.00 93.25 71 VAL A O 1
ATOM 563 N N . ILE A 1 72 ? 4.914 -9.389 -1.947 1.00 91.00 72 ILE A N 1
ATOM 564 C CA . ILE A 1 72 ? 4.959 -9.108 -3.388 1.00 91.00 72 ILE A CA 1
ATOM 565 C C . ILE A 1 72 ? 5.901 -7.927 -3.681 1.00 91.00 72 ILE A C 1
ATOM 567 O O . ILE A 1 72 ? 6.659 -7.977 -4.648 1.00 91.00 72 ILE A O 1
ATOM 571 N N . ALA A 1 73 ? 5.920 -6.889 -2.836 1.00 94.31 73 ALA A N 1
ATOM 572 C CA . ALA A 1 73 ? 6.844 -5.763 -2.974 1.00 94.31 73 ALA A CA 1
ATOM 573 C C . ALA A 1 73 ? 8.305 -6.224 -2.973 1.00 94.31 73 ALA A C 1
ATOM 575 O O . ALA A 1 73 ? 9.064 -5.824 -3.848 1.00 94.31 73 ALA A O 1
ATOM 576 N N . ILE A 1 74 ? 8.694 -7.102 -2.043 1.00 94.00 74 ILE A N 1
ATOM 577 C CA . ILE A 1 74 ? 10.068 -7.621 -1.968 1.00 94.00 74 ILE A CA 1
ATOM 578 C C . ILE A 1 74 ? 10.454 -8.339 -3.268 1.00 94.00 74 ILE A C 1
ATOM 580 O O . ILE A 1 74 ? 11.537 -8.099 -3.801 1.00 94.00 74 ILE A O 1
ATOM 584 N N . MET A 1 75 ? 9.556 -9.165 -3.814 1.00 90.62 75 MET A N 1
ATOM 585 C CA . MET A 1 75 ? 9.787 -9.852 -5.091 1.00 90.62 75 MET A CA 1
ATOM 586 C C . MET A 1 75 ? 9.915 -8.864 -6.261 1.00 90.62 75 MET A C 1
ATOM 588 O O . MET A 1 75 ? 10.798 -9.004 -7.105 1.00 90.62 75 MET A O 1
ATOM 592 N N . MET A 1 76 ? 9.068 -7.831 -6.307 1.00 93.44 76 MET A N 1
ATOM 593 C CA . MET A 1 76 ? 9.127 -6.809 -7.356 1.00 93.44 76 MET A CA 1
ATOM 594 C C . MET A 1 76 ? 10.383 -5.938 -7.259 1.00 93.44 76 MET A C 1
ATOM 596 O O . MET A 1 76 ? 10.948 -5.599 -8.294 1.00 93.44 76 MET A O 1
ATOM 600 N N . ILE A 1 77 ? 10.870 -5.625 -6.054 1.00 93.88 77 ILE A N 1
ATOM 601 C CA . ILE A 1 77 ? 12.125 -4.879 -5.859 1.00 93.88 77 ILE A CA 1
ATOM 602 C C . ILE A 1 77 ? 13.294 -5.614 -6.518 1.00 93.88 77 ILE A C 1
ATOM 604 O O . ILE A 1 77 ? 14.089 -4.983 -7.210 1.00 93.88 77 ILE A O 1
ATOM 608 N N . GLN A 1 78 ? 13.384 -6.937 -6.355 1.00 88.50 78 GLN A N 1
ATOM 609 C CA . GLN A 1 78 ? 14.437 -7.736 -6.992 1.00 88.50 78 GLN A CA 1
ATOM 610 C C . GLN A 1 78 ? 14.388 -7.617 -8.524 1.00 88.50 78 GLN A C 1
ATOM 612 O O . GLN A 1 78 ? 15.422 -7.392 -9.152 1.00 88.50 78 GLN A O 1
ATOM 617 N N . ASN A 1 79 ? 13.189 -7.677 -9.112 1.00 86.94 79 ASN A N 1
ATOM 618 C CA . ASN A 1 79 ? 12.996 -7.499 -10.554 1.00 86.94 79 ASN A CA 1
ATOM 619 C C . ASN A 1 79 ? 13.345 -6.079 -11.022 1.00 86.94 79 ASN A C 1
ATOM 621 O O . ASN A 1 79 ? 13.985 -5.914 -12.057 1.00 86.94 79 ASN A O 1
ATOM 625 N N . VAL A 1 80 ? 12.958 -5.055 -10.256 1.00 91.44 80 VAL A N 1
ATOM 626 C CA . VAL A 1 80 ? 13.233 -3.651 -10.592 1.00 91.44 80 VAL A CA 1
ATOM 627 C C . VAL A 1 80 ? 14.731 -3.351 -1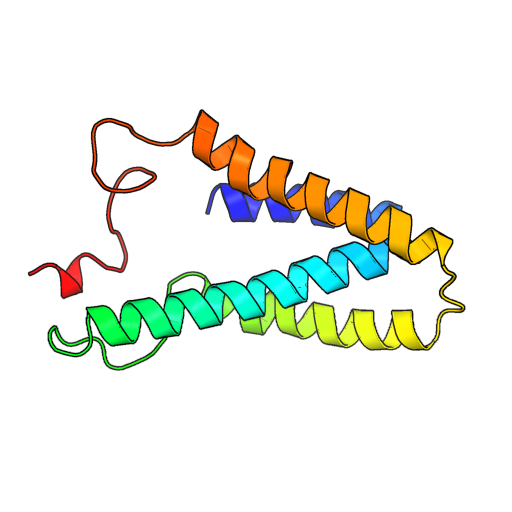0.516 1.00 91.44 80 VAL A C 1
ATOM 629 O O . VAL A 1 80 ? 15.255 -2.705 -11.416 1.00 91.44 80 VAL A O 1
ATOM 632 N N . ILE A 1 81 ? 15.448 -3.851 -9.506 1.00 89.81 81 ILE A N 1
ATOM 633 C CA . ILE A 1 81 ? 16.905 -3.650 -9.382 1.00 89.81 81 ILE A CA 1
ATOM 634 C C . ILE A 1 81 ? 17.657 -4.287 -10.556 1.00 89.81 81 ILE A C 1
ATOM 636 O O . ILE A 1 81 ? 18.626 -3.715 -11.048 1.00 89.81 81 ILE A O 1
ATOM 640 N N . ALA A 1 82 ? 17.209 -5.457 -11.015 1.00 85.62 82 ALA A N 1
ATOM 641 C CA . ALA A 1 82 ? 17.790 -6.130 -12.173 1.00 85.62 82 ALA A CA 1
ATOM 642 C C . ALA A 1 82 ? 17.409 -5.475 -13.516 1.00 85.62 82 ALA A C 1
ATOM 644 O O . ALA A 1 82 ? 17.970 -5.824 -14.554 1.00 85.62 82 ALA A O 1
ATOM 645 N N . SER A 1 83 ? 16.456 -4.540 -13.514 1.00 80.12 83 SER A N 1
ATOM 646 C CA . SER A 1 83 ? 15.986 -3.860 -14.717 1.00 80.12 83 SER A CA 1
ATOM 647 C C . SER A 1 83 ? 16.776 -2.576 -14.987 1.00 80.12 83 SER A C 1
ATOM 649 O O . SER A 1 83 ? 17.170 -1.857 -14.070 1.00 80.12 83 SER A O 1
ATOM 651 N N . GLY A 1 84 ? 16.995 -2.254 -16.263 1.00 87.69 84 GLY A N 1
ATOM 652 C CA . GLY A 1 84 ? 17.616 -0.996 -16.689 1.00 87.69 84 GLY A CA 1
ATOM 653 C C . GLY A 1 84 ? 16.666 0.196 -16.545 1.00 87.69 84 GLY A C 1
ATOM 654 O O . GLY A 1 84 ? 16.279 0.781 -17.553 1.00 87.69 84 GLY A O 1
ATOM 655 N N . VAL A 1 85 ? 16.256 0.518 -15.312 1.00 94.25 85 VAL A N 1
ATOM 656 C CA . VAL A 1 85 ? 15.310 1.603 -15.002 1.00 94.25 85 VAL A CA 1
ATOM 657 C C . VAL A 1 85 ? 15.801 2.926 -15.583 1.00 94.25 85 VAL A C 1
ATOM 659 O O . VAL A 1 85 ? 16.917 3.370 -15.308 1.00 94.25 85 VAL A O 1
ATOM 662 N N . THR A 1 86 ? 14.937 3.595 -16.341 1.00 95.44 86 THR A N 1
ATOM 663 C CA . THR A 1 86 ? 15.223 4.907 -16.925 1.00 95.44 86 THR A CA 1
ATOM 664 C C . THR A 1 86 ? 14.509 6.031 -16.169 1.00 95.44 86 THR A C 1
ATOM 666 O O . THR A 1 86 ? 13.547 5.812 -15.431 1.00 95.44 86 THR A O 1
ATOM 669 N N . GLY A 1 87 ? 14.927 7.283 -16.389 1.00 94.56 87 GLY A N 1
ATOM 670 C CA . GLY A 1 87 ? 14.211 8.449 -15.850 1.00 94.56 87 GLY A CA 1
ATOM 671 C C . GLY A 1 87 ? 12.757 8.551 -16.339 1.00 94.56 87 GLY A C 1
ATOM 672 O O . GLY A 1 87 ? 11.893 9.045 -15.618 1.00 94.56 87 GLY A O 1
ATOM 673 N N . TYR A 1 88 ? 12.459 8.039 -17.536 1.00 95.94 88 TYR A N 1
ATOM 674 C CA . TYR A 1 88 ? 11.101 8.033 -18.081 1.00 95.94 88 TYR A CA 1
ATOM 675 C C . TYR A 1 88 ? 10.184 7.035 -17.357 1.00 95.94 88 TYR A C 1
ATOM 677 O O . TYR A 1 88 ? 8.995 7.311 -17.170 1.00 95.94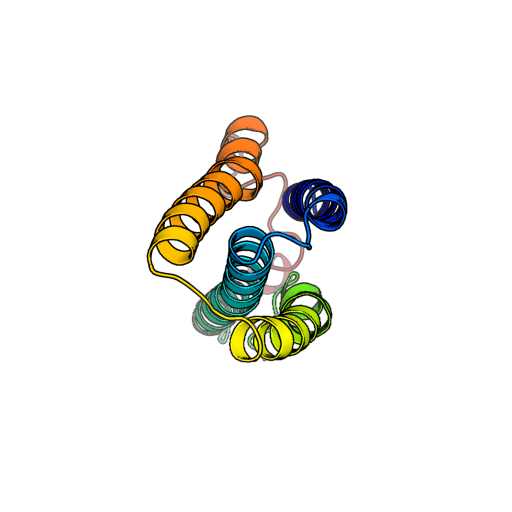 88 TYR A O 1
ATOM 685 N N . ASP A 1 89 ? 10.741 5.918 -16.880 1.00 97.00 89 ASP A N 1
ATOM 686 C CA . ASP A 1 89 ? 9.995 4.947 -16.078 1.00 97.00 89 ASP A CA 1
ATOM 687 C C . ASP A 1 89 ? 9.534 5.550 -14.751 1.00 97.00 89 ASP A C 1
ATOM 689 O O . ASP A 1 89 ? 8.393 5.336 -14.343 1.00 97.00 89 ASP A O 1
ATOM 693 N N . TRP A 1 90 ? 10.367 6.379 -14.114 1.00 97.00 90 TRP A N 1
ATOM 694 C CA . TRP A 1 90 ? 9.996 7.104 -12.896 1.00 97.00 90 TRP A CA 1
ATOM 695 C C . TRP A 1 90 ? 8.810 8.045 -13.106 1.00 97.00 90 TRP A C 1
ATOM 697 O O . TRP A 1 90 ? 7.879 8.048 -12.301 1.00 97.00 90 TRP A O 1
ATOM 707 N N . VAL A 1 91 ? 8.801 8.807 -14.204 1.00 98.06 91 VAL A N 1
ATOM 708 C CA . VAL A 1 91 ? 7.690 9.721 -14.519 1.00 98.06 91 VAL A CA 1
ATOM 709 C C . VAL A 1 91 ? 6.383 8.944 -14.682 1.00 98.06 91 VAL A C 1
ATOM 711 O O . VAL A 1 91 ? 5.381 9.279 -14.049 1.00 98.06 91 VAL A O 1
ATOM 714 N N . LYS A 1 92 ? 6.393 7.866 -15.476 1.00 97.56 92 LYS A N 1
ATOM 715 C CA . LYS A 1 92 ? 5.213 7.007 -15.669 1.00 97.56 92 LYS A CA 1
ATOM 716 C C . LYS A 1 92 ? 4.761 6.331 -14.378 1.00 97.56 92 LYS A C 1
ATOM 718 O O . LYS A 1 92 ? 3.563 6.266 -14.116 1.00 97.56 92 LYS A O 1
ATOM 723 N N . THR A 1 93 ? 5.711 5.882 -13.563 1.00 97.31 93 THR A N 1
ATOM 724 C CA . THR A 1 93 ? 5.455 5.277 -12.251 1.00 97.31 93 THR A CA 1
ATOM 725 C C . THR A 1 93 ? 4.691 6.237 -11.344 1.00 97.31 93 THR A C 1
ATOM 727 O O . THR A 1 93 ? 3.670 5.864 -10.773 1.00 97.31 93 THR A O 1
ATOM 730 N N . ILE A 1 94 ? 5.141 7.491 -11.244 1.00 97.81 94 ILE A N 1
ATOM 731 C CA . ILE A 1 94 ? 4.489 8.513 -10.414 1.00 97.81 94 ILE A CA 1
ATOM 732 C C . ILE A 1 94 ? 3.071 8.799 -10.918 1.00 97.81 94 ILE A C 1
ATOM 734 O O . ILE A 1 94 ? 2.138 8.847 -10.119 1.00 97.81 94 ILE A O 1
ATOM 738 N N . ILE A 1 95 ? 2.892 8.945 -12.236 1.00 97.75 95 ILE A N 1
ATOM 739 C CA . ILE A 1 95 ? 1.566 9.151 -12.837 1.00 97.75 95 ILE A CA 1
ATOM 740 C C . ILE A 1 95 ? 0.637 7.982 -12.489 1.00 97.75 95 ILE A C 1
ATOM 742 O O . ILE A 1 95 ? -0.490 8.201 -12.048 1.00 97.75 95 ILE A O 1
ATOM 746 N N . MET A 1 96 ? 1.112 6.746 -12.640 1.00 96.19 96 MET A N 1
ATOM 747 C CA . MET A 1 96 ? 0.329 5.553 -12.332 1.00 96.19 96 MET A CA 1
ATOM 748 C C . MET A 1 96 ? -0.025 5.458 -10.844 1.00 96.19 96 MET A C 1
ATOM 750 O O . MET A 1 96 ? -1.176 5.180 -10.529 1.00 96.19 96 MET A O 1
ATOM 754 N N . LEU A 1 97 ? 0.903 5.761 -9.932 1.00 96.00 97 LEU A N 1
ATOM 755 C CA . LEU A 1 97 ? 0.630 5.793 -8.489 1.00 96.00 97 LEU A CA 1
ATOM 756 C C . LEU A 1 97 ? -0.453 6.814 -8.123 1.00 96.00 97 LEU A C 1
ATOM 758 O O . LEU A 1 97 ? -1.327 6.522 -7.306 1.00 96.00 97 LEU A O 1
ATOM 762 N N . ILE A 1 98 ? -0.426 7.998 -8.744 1.00 96.56 98 ILE A N 1
ATOM 763 C CA . ILE A 1 98 ? -1.478 9.005 -8.564 1.00 96.56 98 ILE A CA 1
ATOM 764 C C . ILE A 1 98 ? -2.820 8.446 -9.047 1.00 96.56 98 ILE A C 1
ATOM 766 O O . ILE A 1 98 ? -3.812 8.539 -8.326 1.00 96.56 98 ILE A O 1
ATOM 770 N N . LEU A 1 99 ? -2.858 7.830 -10.232 1.00 94.94 99 LEU A N 1
ATOM 771 C CA . LEU A 1 99 ? -4.079 7.228 -10.774 1.00 94.94 99 LEU A CA 1
ATOM 772 C C . LEU A 1 99 ? -4.612 6.097 -9.888 1.00 94.94 99 LEU A C 1
ATOM 774 O O . LEU A 1 99 ? -5.811 6.065 -9.628 1.00 94.94 99 LEU A O 1
ATOM 778 N N . MET A 1 100 ? -3.744 5.226 -9.370 1.00 93.38 100 MET A N 1
ATOM 779 C CA . MET A 1 100 ? -4.114 4.170 -8.422 1.00 93.38 100 MET A CA 1
ATOM 780 C C . MET A 1 100 ? -4.731 4.763 -7.154 1.00 93.38 100 MET A C 1
ATOM 782 O O . MET A 1 100 ? -5.838 4.395 -6.779 1.00 93.38 100 MET A O 1
ATOM 786 N N . GLY A 1 101 ? -4.099 5.767 -6.536 1.00 92.06 101 GLY A N 1
ATOM 787 C CA . GLY A 1 101 ? -4.668 6.442 -5.364 1.00 92.06 101 GLY A CA 1
ATOM 788 C C . GLY A 1 101 ? -6.026 7.103 -5.645 1.00 92.06 101 GLY A C 1
ATOM 789 O O . GLY A 1 101 ? -6.939 7.048 -4.816 1.00 92.06 101 GLY A O 1
ATOM 790 N N . LEU A 1 102 ? -6.198 7.695 -6.830 1.00 92.56 102 LEU A N 1
ATOM 791 C CA . LEU A 1 102 ? -7.470 8.290 -7.239 1.00 92.56 102 LEU A CA 1
ATOM 792 C C . LEU A 1 102 ? -8.562 7.234 -7.454 1.00 92.56 102 LEU A C 1
ATOM 794 O O . LEU A 1 102 ? -9.677 7.424 -6.972 1.00 92.56 102 LEU A O 1
ATOM 798 N N . ILE A 1 103 ? -8.259 6.143 -8.158 1.00 91.25 103 ILE A N 1
ATOM 799 C CA . ILE A 1 103 ? -9.235 5.129 -8.585 1.00 91.25 103 ILE A CA 1
ATOM 800 C C . ILE A 1 103 ? -9.554 4.130 -7.470 1.00 91.25 103 ILE A C 1
ATOM 802 O O . ILE A 1 103 ? -10.707 3.735 -7.318 1.00 91.25 103 ILE A O 1
ATOM 806 N N . GLU A 1 104 ? -8.562 3.720 -6.686 1.00 90.12 104 GLU A N 1
ATOM 807 C CA . GLU A 1 104 ? -8.701 2.637 -5.705 1.00 90.12 104 GLU A CA 1
ATOM 808 C C . GLU A 1 104 ? -9.104 3.146 -4.318 1.00 90.12 104 GLU A C 1
ATOM 810 O O . GLU A 1 104 ? -9.750 2.425 -3.554 1.00 90.12 104 GLU A O 1
ATOM 815 N N . ILE A 1 105 ? -8.758 4.397 -3.991 1.00 88.56 105 ILE A N 1
ATOM 816 C CA . ILE A 1 105 ? -8.978 4.973 -2.658 1.00 88.56 105 ILE A CA 1
ATOM 817 C C . ILE A 1 105 ? -9.984 6.119 -2.722 1.00 88.56 105 ILE A C 1
ATOM 819 O O . ILE A 1 105 ? -11.067 6.023 -2.140 1.00 88.56 105 ILE A O 1
ATOM 823 N N . LEU A 1 106 ? -9.655 7.200 -3.437 1.00 90.12 106 LEU A N 1
ATOM 824 C CA . LEU A 1 106 ? -10.437 8.435 -3.361 1.00 90.12 106 LEU A CA 1
ATOM 825 C C . LEU A 1 106 ? -11.809 8.307 -4.029 1.00 90.12 106 LEU A C 1
ATOM 827 O O . LEU A 1 106 ? -12.809 8.770 -3.479 1.00 90.12 106 LEU A O 1
ATOM 831 N N . LEU A 1 107 ? -11.868 7.703 -5.216 1.00 90.00 107 LEU A N 1
ATOM 832 C CA . LEU A 1 107 ? -13.107 7.543 -5.967 1.00 90.00 107 LEU A CA 1
ATOM 833 C C . LEU A 1 107 ? -14.114 6.654 -5.212 1.00 90.00 107 LEU A C 1
ATOM 835 O O . LEU A 1 107 ? -15.240 7.113 -5.010 1.00 90.00 107 LEU A O 1
ATOM 839 N N . PRO A 1 108 ? -13.756 5.454 -4.709 1.00 87.62 108 PRO A N 1
ATOM 840 C CA . PRO A 1 108 ? -14.696 4.620 -3.970 1.00 87.62 108 PRO A CA 1
ATOM 841 C C . PRO A 1 108 ? -15.104 5.258 -2.643 1.00 87.62 108 PRO A C 1
ATOM 843 O O . PRO A 1 108 ? -16.273 5.183 -2.269 1.00 87.62 108 PRO A O 1
ATOM 846 N N . GLU A 1 109 ? -14.184 5.937 -1.950 1.00 86.88 109 GLU A N 1
ATOM 847 C CA . GLU A 1 109 ? -14.535 6.680 -0.740 1.00 86.88 109 GLU A CA 1
ATOM 848 C C . GLU A 1 109 ? -15.576 7.763 -1.042 1.00 86.88 109 GLU A C 1
ATOM 850 O O . GLU A 1 109 ? -16.573 7.865 -0.335 1.00 86.88 109 GLU A O 1
ATOM 855 N N . ARG A 1 110 ? -15.407 8.544 -2.113 1.00 88.31 110 ARG A N 1
ATOM 856 C CA . ARG A 1 110 ? -16.371 9.594 -2.474 1.00 88.31 110 ARG A CA 1
ATOM 857 C C . ARG A 1 110 ? -17.716 9.051 -2.947 1.00 88.31 110 ARG A C 1
ATOM 859 O O . ARG A 1 110 ? -18.733 9.665 -2.647 1.00 88.31 110 ARG A O 1
ATOM 866 N N . LEU A 1 111 ? -17.730 7.937 -3.677 1.00 89.19 111 LEU A N 1
ATOM 867 C CA . LEU A 1 111 ? -18.961 7.362 -4.227 1.00 89.19 111 LEU A CA 1
ATOM 868 C C . LEU A 1 111 ? -19.783 6.594 -3.190 1.00 89.19 111 LEU A C 1
ATOM 870 O O . LEU A 1 111 ? -21.009 6.593 -3.262 1.00 89.19 111 LEU A O 1
ATOM 874 N N . PHE A 1 112 ? -19.122 5.924 -2.243 1.00 86.94 112 PHE A N 1
ATOM 875 C CA . PHE A 1 112 ? -19.779 4.962 -1.353 1.00 86.94 112 PHE A CA 1
ATOM 876 C C . PHE A 1 112 ? -19.748 5.359 0.124 1.00 86.94 112 PHE A C 1
ATOM 878 O O . PHE A 1 112 ? -20.211 4.589 0.974 1.00 86.94 112 PHE A O 1
ATOM 885 N N . ARG A 1 113 ? -19.214 6.540 0.461 1.00 87.25 113 ARG A N 1
ATOM 886 C CA . ARG A 1 113 ? -19.246 7.030 1.838 1.00 87.25 113 ARG A CA 1
ATOM 887 C C . ARG A 1 113 ? -20.673 7.276 2.304 1.00 87.25 113 ARG A C 1
ATOM 889 O O . ARG A 1 113 ? -21.496 7.857 1.605 1.00 87.25 113 ARG A O 1
ATOM 896 N N . ASN A 1 114 ? -20.950 6.878 3.540 1.00 86.31 114 ASN A N 1
ATOM 897 C CA . ASN A 1 114 ? -22.218 7.190 4.182 1.00 86.31 114 ASN A CA 1
ATOM 898 C C . ASN A 1 114 ? -22.107 8.525 4.930 1.00 86.31 114 ASN A C 1
ATOM 900 O O . ASN A 1 114 ? -21.335 8.653 5.878 1.00 86.31 114 ASN A O 1
ATOM 904 N N . HIS A 1 115 ? -22.894 9.516 4.515 1.00 85.75 115 HIS A N 1
ATOM 905 C CA . HIS A 1 115 ? -22.910 10.843 5.138 1.00 85.75 115 HIS A CA 1
ATOM 906 C C . HIS A 1 115 ? -23.698 10.899 6.454 1.00 85.75 115 HIS A C 1
ATOM 908 O O . HIS A 1 115 ? -23.531 11.840 7.223 1.00 85.75 115 HIS A O 1
ATOM 914 N N . ASN A 1 116 ? -24.508 9.880 6.752 1.00 86.75 116 ASN A N 1
ATOM 915 C CA . ASN A 1 116 ? -25.347 9.828 7.953 1.00 86.75 116 ASN A CA 1
ATOM 916 C C . ASN A 1 116 ? -24.601 9.292 9.186 1.00 86.75 116 ASN A C 1
ATOM 918 O O . ASN A 1 116 ? -25.201 9.043 10.229 1.00 86.75 116 ASN A O 1
ATOM 922 N N . THR A 1 117 ? -23.294 9.063 9.077 1.00 82.38 117 THR A N 1
ATOM 923 C CA . THR A 1 117 ? -22.462 8.549 10.162 1.00 82.38 117 THR A CA 1
ATOM 924 C C . THR A 1 117 ? -21.096 9.224 10.164 1.00 82.38 117 THR A C 1
ATOM 926 O O . THR A 1 117 ? -20.586 9.670 9.138 1.00 82.38 117 THR A O 1
ATOM 929 N N . SER A 1 118 ? -20.487 9.308 11.348 1.00 79.62 118 SER A N 1
ATOM 930 C CA . SER A 1 118 ? -19.111 9.780 11.517 1.00 79.62 118 SER A CA 1
ATOM 931 C C . SER A 1 118 ? -18.066 8.792 10.983 1.00 79.62 118 SER A C 1
ATOM 933 O O . SER A 1 118 ? -16.883 9.131 10.915 1.00 79.62 118 SER A O 1
ATOM 935 N N . TYR A 1 119 ? -18.474 7.580 10.594 1.00 78.69 119 TYR A N 1
ATOM 936 C CA . TYR A 1 119 ? -17.610 6.588 9.960 1.00 78.69 119 TYR A CA 1
ATOM 937 C C . TYR A 1 119 ? -17.650 6.720 8.437 1.00 78.69 119 TYR A C 1
ATOM 939 O O . TYR A 1 119 ? -18.673 7.059 7.859 1.00 78.69 119 TYR A O 1
ATOM 947 N N . GLY A 1 120 ? -16.542 6.392 7.764 1.00 71.12 120 GLY A N 1
ATOM 948 C CA . GLY A 1 120 ? -16.449 6.509 6.303 1.00 71.12 120 GLY A CA 1
ATOM 949 C C . GLY A 1 120 ? -17.428 5.623 5.522 1.00 71.12 120 GLY A C 1
ATOM 950 O O . GLY A 1 120 ? -17.686 5.905 4.366 1.00 71.12 120 GLY A O 1
ATOM 951 N N . TYR A 1 121 ? -18.000 4.580 6.133 1.00 74.38 121 TYR A N 1
ATOM 952 C CA . TYR A 1 121 ? -18.983 3.687 5.502 1.00 74.38 121 TYR A CA 1
ATOM 953 C C . TYR A 1 121 ? -20.111 3.377 6.499 1.00 74.38 121 TYR A C 1
ATOM 955 O O . TYR A 1 121 ? -20.742 4.291 6.993 1.00 74.38 121 TYR A O 1
ATOM 963 N N . ALA A 1 12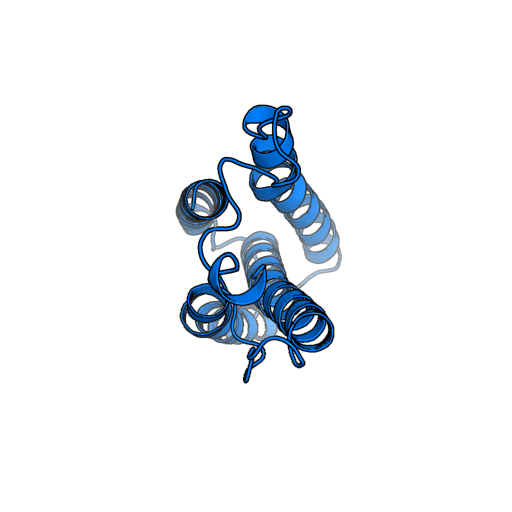2 ? -20.390 2.118 6.848 1.00 76.94 122 ALA A N 1
ATOM 964 C CA . ALA A 1 122 ? -21.547 1.794 7.694 1.00 76.94 122 ALA A CA 1
ATOM 965 C C . ALA A 1 122 ? -21.288 1.855 9.215 1.00 76.94 122 ALA A C 1
ATOM 967 O O . ALA A 1 122 ? -22.183 2.211 9.976 1.00 76.94 122 ALA A O 1
ATOM 968 N N . SER A 1 123 ? -20.099 1.462 9.690 1.00 82.44 123 SER A N 1
ATOM 969 C CA . SER A 1 123 ? -19.811 1.373 11.132 1.00 82.44 123 SER A CA 1
ATOM 970 C C . SER A 1 123 ? -18.312 1.319 11.448 1.00 82.44 123 SER A C 1
ATOM 972 O O . SER A 1 123 ? -17.484 1.071 10.569 1.00 82.44 123 SER A O 1
ATOM 974 N N . ALA A 1 124 ? -17.965 1.473 12.731 1.00 83.88 124 ALA A N 1
ATOM 975 C CA . ALA A 1 124 ? -16.598 1.340 13.248 1.00 83.88 124 ALA A CA 1
ATOM 976 C C . ALA A 1 124 ? -16.009 -0.082 13.135 1.00 83.88 124 ALA A C 1
ATOM 978 O O . ALA A 1 124 ? -14.803 -0.265 13.333 1.00 83.88 124 ALA A O 1
ATOM 979 N N . LYS A 1 125 ? -16.850 -1.097 12.869 1.00 88.56 125 LYS A N 1
ATOM 980 C CA . LYS A 1 125 ? -16.505 -2.529 12.818 1.00 88.56 125 LYS A CA 1
ATOM 981 C C . LYS A 1 125 ? -15.523 -2.930 13.928 1.00 88.56 125 LYS A C 1
ATOM 983 O O . LYS A 1 125 ? -15.878 -2.884 15.105 1.00 88.56 125 LYS A O 1
ATOM 988 N N . TYR A 1 126 ? -14.287 -3.275 13.562 1.00 88.56 126 TYR A N 1
ATOM 989 C CA . TYR A 1 126 ? -13.216 -3.696 14.466 1.00 88.56 126 TYR A CA 1
ATOM 990 C C . TYR A 1 126 ? -13.003 -2.753 15.660 1.00 88.56 126 TYR A C 1
ATOM 992 O O . TYR A 1 126 ? -12.687 -3.217 16.756 1.00 88.56 126 TYR A O 1
ATOM 1000 N N . PHE A 1 127 ? -13.194 -1.444 15.472 1.00 90.38 127 PHE A N 1
ATOM 1001 C CA . PHE A 1 127 ? -12.945 -0.456 16.518 1.00 90.38 127 PHE A CA 1
ATOM 1002 C C . PHE A 1 127 ? -14.078 -0.326 17.541 1.00 90.38 127 PHE A C 1
ATOM 1004 O O . PHE A 1 127 ? -13.853 0.264 18.590 1.00 90.38 127 PHE A O 1
ATOM 1011 N N . THR A 1 128 ? -15.251 -0.930 17.310 1.00 91.81 128 THR A N 1
ATOM 1012 C CA . THR A 1 128 ? -16.426 -0.829 18.203 1.00 91.81 128 THR A CA 1
ATOM 1013 C C . THR A 1 128 ? -16.106 -1.197 19.656 1.00 91.81 128 THR A C 1
ATOM 1015 O O . THR A 1 128 ? -16.591 -0.558 20.584 1.00 91.81 128 THR A O 1
ATOM 1018 N N . LYS A 1 129 ? -15.227 -2.182 19.871 1.00 91.25 129 LYS A N 1
ATOM 1019 C CA . LYS A 1 129 ? -14.811 -2.636 21.209 1.00 91.25 129 LYS A CA 1
ATOM 1020 C C . LYS A 1 129 ? -13.954 -1.637 21.999 1.00 91.25 129 LYS A C 1
ATOM 1022 O O . LYS A 1 129 ? -13.770 -1.845 23.187 1.00 91.25 129 LYS A O 1
ATOM 1027 N N . PHE A 1 130 ? -13.437 -0.590 21.354 1.00 91.81 130 PHE A N 1
ATOM 1028 C CA . PHE A 1 130 ? -12.627 0.463 21.984 1.00 91.81 130 PHE A CA 1
ATOM 1029 C C . PHE A 1 130 ? -13.380 1.799 22.115 1.00 91.81 130 PHE A C 1
ATOM 1031 O O . PHE A 1 130 ? -12.799 2.807 22.517 1.00 91.81 130 PHE A O 1
ATOM 1038 N N . LEU A 1 131 ? -14.645 1.839 21.685 1.00 87.88 131 LEU A N 1
ATOM 1039 C CA . LEU A 1 131 ? -15.486 3.039 21.717 1.00 87.88 131 LEU A CA 1
ATOM 1040 C C . LEU A 1 131 ? -16.411 3.099 22.935 1.00 87.88 131 LEU A C 1
ATOM 1042 O O . LEU A 1 131 ? -17.058 4.123 23.129 1.00 87.88 131 LEU A O 1
ATOM 1046 N N . LYS A 1 132 ? -16.468 2.015 23.710 1.00 77.62 132 LYS A N 1
ATOM 1047 C CA . LYS A 1 132 ? -17.092 1.973 25.032 1.00 77.62 132 LYS A CA 1
ATOM 1048 C C . LYS A 1 132 ? -16.132 2.568 26.055 1.00 77.62 132 LYS A C 1
ATOM 1050 O O . LYS A 1 132 ? -16.636 3.242 26.971 1.00 77.62 132 LYS A O 1
#